Protein AF-A0A8T6W8K7-F1 (afdb_monomer_lite)

Foldseek 3Di:
DDDDPPDDDDDDDDDPVRVLVPVLVVLVVCVVVVAQDEDEDDPPCVVVNVVSNVVSVHPQVVCVVVRSYHYHD

Radius of gyration: 12.25 Å; chains: 1; bounding box: 28×27×29 Å

Secondary structure (DSSP, 8-state):
----TT-------SSHHHHHHHHHHHHHHHHHHT--EEEE--TT-HHHHHHHHHHTT--HHHHHHTTSEEEE-

pLDDT: mean 92.73, std 4.94, range [68.19, 98.12]

Structure (mmCIF, N/CA/C/O backbone):
data_AF-A0A8T6W8K7-F1
#
_entry.id   AF-A0A8T6W8K7-F1
#
loop_
_atom_site.group_PDB
_atom_site.id
_atom_site.type_symbol
_atom_site.label_atom_id
_atom_site.label_alt_id
_atom_site.label_comp_id
_atom_site.label_asym_id
_atom_site.label_entity_id
_atom_site.label_seq_id
_atom_site.pdbx_PDB_ins_code
_atom_site.Cartn_x
_atom_site.Cartn_y
_atom_site.Cartn_z
_ato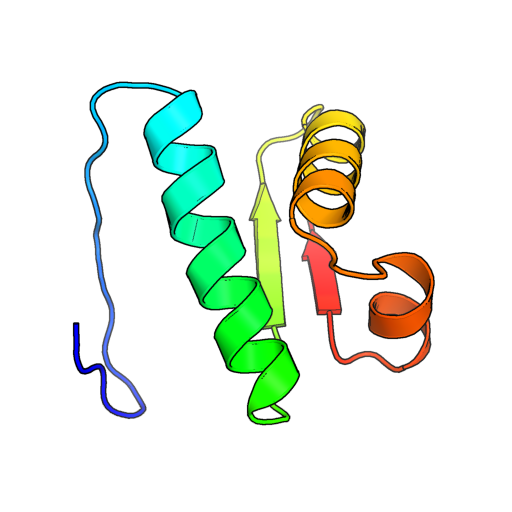m_site.occupancy
_atom_site.B_iso_or_equiv
_atom_site.auth_seq_id
_atom_site.auth_comp_id
_atom_site.auth_asym_id
_atom_site.auth_atom_id
_atom_site.pdbx_PDB_model_num
ATOM 1 N N . LEU A 1 1 ? -6.412 -3.214 -15.942 1.00 68.19 1 LEU A N 1
ATOM 2 C CA . LEU A 1 1 ? -6.275 -4.626 -15.537 1.00 68.19 1 LEU A CA 1
ATOM 3 C C . LEU A 1 1 ? -7.539 -5.004 -14.796 1.00 68.19 1 LEU A C 1
ATOM 5 O O . LEU A 1 1 ? -7.926 -4.267 -13.897 1.00 68.19 1 LEU A O 1
ATOM 9 N N . HIS A 1 2 ? -8.209 -6.058 -15.240 1.00 72.56 2 HIS A N 1
ATOM 10 C CA . HIS A 1 2 ? -9.316 -6.658 -14.509 1.00 72.56 2 HIS A CA 1
ATOM 11 C C . HIS A 1 2 ? -8.724 -7.890 -13.829 1.00 72.56 2 HIS A C 1
ATOM 13 O O . HIS A 1 2 ? -8.155 -8.720 -14.530 1.00 72.56 2 HIS A O 1
ATOM 19 N N . LEU A 1 3 ? -8.743 -7.914 -12.499 1.00 81.56 3 LEU A N 1
ATOM 20 C CA . LEU A 1 3 ? -8.312 -9.052 -11.695 1.00 81.56 3 LEU A CA 1
ATOM 21 C C . LEU A 1 3 ? -9.552 -9.593 -10.995 1.00 81.56 3 LEU A C 1
ATOM 23 O O . LEU A 1 3 ? -10.317 -8.801 -10.435 1.00 81.56 3 LEU A O 1
ATOM 27 N N . THR A 1 4 ? -9.755 -10.900 -11.036 1.00 86.50 4 THR A N 1
ATOM 28 C CA . THR A 1 4 ? -10.789 -11.573 -10.251 1.00 86.50 4 THR A CA 1
ATOM 29 C C . THR A 1 4 ? -10.224 -12.070 -8.926 1.00 86.50 4 THR A C 1
ATOM 31 O O . THR A 1 4 ? -9.011 -12.134 -8.718 1.00 86.50 4 THR A O 1
ATOM 34 N N . GLU A 1 5 ? -11.113 -12.407 -7.996 1.00 87.31 5 GLU A N 1
ATOM 35 C CA . GLU A 1 5 ? -10.719 -12.959 -6.703 1.00 87.31 5 GLU A CA 1
ATOM 36 C C . GLU A 1 5 ? -9.860 -14.224 -6.885 1.00 87.31 5 GLU A C 1
ATOM 38 O O . GLU A 1 5 ? -10.174 -15.089 -7.701 1.00 87.31 5 GLU A O 1
ATOM 43 N N . GLY A 1 6 ? -8.747 -14.302 -6.151 1.00 91.62 6 GLY A N 1
ATOM 44 C CA . GLY A 1 6 ? -7.783 -15.404 -6.236 1.00 91.62 6 GLY A CA 1
ATOM 45 C C . GLY A 1 6 ? -6.698 -15.260 -7.311 1.00 91.62 6 GLY A C 1
ATOM 46 O O . GLY A 1 6 ? -5.779 -16.076 -7.343 1.00 91.62 6 GLY A O 1
ATOM 47 N N . GLU A 1 7 ? -6.745 -14.237 -8.168 1.00 92.44 7 GLU A N 1
ATOM 48 C CA . GLU A 1 7 ? -5.699 -14.019 -9.173 1.00 92.44 7 GLU A CA 1
ATOM 49 C C . GLU A 1 7 ? -4.456 -13.320 -8.607 1.00 92.44 7 GLU A C 1
ATOM 51 O O . GLU A 1 7 ? -4.520 -12.464 -7.721 1.00 92.44 7 GLU A O 1
ATOM 56 N N . HIS A 1 8 ? -3.301 -13.649 -9.189 1.00 91.38 8 HIS A N 1
ATOM 57 C CA . HIS A 1 8 ? -2.018 -13.041 -8.859 1.00 91.38 8 HIS A CA 1
ATOM 58 C C . HIS A 1 8 ? -1.476 -12.252 -10.048 1.00 91.38 8 HIS A C 1
ATOM 60 O O . HIS A 1 8 ? -1.466 -12.730 -11.181 1.00 91.38 8 HIS A O 1
ATOM 66 N N . LEU A 1 9 ? -0.957 -11.057 -9.772 1.00 90.25 9 LEU A N 1
ATOM 67 C CA . LEU A 1 9 ? -0.318 -10.209 -10.769 1.00 90.25 9 LEU A CA 1
ATOM 68 C C . LEU A 1 9 ? 1.149 -9.977 -10.405 1.00 90.25 9 LEU A C 1
ATOM 70 O O . LEU A 1 9 ? 1.456 -9.474 -9.325 1.00 90.25 9 LEU A O 1
ATOM 74 N N . VAL A 1 10 ? 2.048 -10.271 -11.344 1.00 92.50 10 VAL A N 1
ATOM 75 C CA . VAL A 1 10 ? 3.461 -9.885 -11.266 1.00 92.50 10 VAL A CA 1
ATOM 76 C C . VAL A 1 10 ? 3.687 -8.729 -12.230 1.00 92.50 10 VAL A C 1
ATOM 78 O O . VAL A 1 10 ? 3.485 -8.875 -13.434 1.00 92.50 10 VAL A O 1
ATOM 81 N N . VAL A 1 11 ? 4.092 -7.569 -11.707 1.00 90.00 11 VAL A N 1
ATOM 82 C CA . VAL A 1 11 ? 4.352 -6.378 -12.527 1.00 90.00 11 VAL A CA 1
ATOM 83 C C . VAL A 1 11 ? 5.812 -5.977 -12.436 1.00 90.00 11 VAL A C 1
ATOM 85 O O . VAL A 1 11 ? 6.330 -5.707 -11.353 1.00 90.00 11 VAL A O 1
ATOM 88 N N . PHE A 1 12 ? 6.450 -5.879 -13.597 1.00 92.38 12 PHE A N 1
ATOM 89 C CA . PHE A 1 12 ? 7.780 -5.306 -13.745 1.00 92.38 12 PHE A CA 1
ATOM 90 C C . PHE A 1 12 ? 7.667 -3.804 -14.009 1.00 92.38 12 PHE A C 1
ATOM 92 O O . PHE A 1 12 ? 6.751 -3.345 -14.690 1.00 92.38 12 PHE A O 1
ATOM 99 N N . TYR A 1 13 ? 8.596 -3.033 -13.458 1.00 89.81 13 TYR A N 1
ATOM 100 C CA . TYR A 1 13 ? 8.626 -1.580 -13.582 1.00 89.81 13 TYR A CA 1
ATOM 101 C C . TYR A 1 13 ? 10.037 -1.112 -13.936 1.00 89.81 13 TYR A C 1
ATOM 103 O O . TYR A 1 13 ? 11.025 -1.699 -13.498 1.00 89.81 13 TYR A O 1
ATOM 111 N N . SER A 1 14 ? 10.128 -0.031 -14.708 1.00 91.44 14 SER A N 1
ATOM 112 C CA . SER A 1 14 ? 11.407 0.513 -15.185 1.00 91.44 14 SER A CA 1
ATOM 113 C C . SER A 1 14 ? 11.980 1.588 -14.262 1.00 91.44 14 SER A C 1
ATOM 115 O O . SER A 1 14 ? 13.157 1.924 -14.357 1.00 91.44 14 SER A O 1
ATOM 117 N N . SER A 1 15 ? 11.172 2.129 -13.345 1.00 93.12 15 SER A N 1
ATOM 118 C CA . SER A 1 15 ? 11.611 3.141 -12.388 1.00 93.12 15 SER A CA 1
ATOM 119 C C . SER A 1 15 ? 10.919 3.005 -11.031 1.00 93.12 15 SER A C 1
ATOM 121 O O . SER A 1 15 ? 9.827 2.446 -10.901 1.00 93.12 15 SER A O 1
ATOM 123 N N . LYS A 1 16 ? 11.534 3.585 -9.992 1.00 88.19 16 LYS A N 1
ATOM 124 C CA . LYS A 1 16 ? 10.898 3.703 -8.670 1.00 88.19 16 LYS A CA 1
ATOM 125 C C . LYS A 1 16 ? 9.591 4.501 -8.750 1.00 88.19 16 LYS A C 1
ATOM 127 O O . LYS A 1 16 ? 8.647 4.170 -8.048 1.00 88.19 16 LYS A O 1
ATOM 132 N N . VAL A 1 17 ? 9.522 5.526 -9.603 1.00 88.31 17 VAL A N 1
ATOM 133 C CA . VAL A 1 17 ? 8.315 6.354 -9.783 1.00 88.31 17 VAL A CA 1
ATOM 134 C C . VAL A 1 17 ? 7.152 5.515 -10.312 1.00 88.31 17 VAL A C 1
ATOM 136 O O . VAL A 1 17 ? 6.048 5.607 -9.774 1.00 88.31 17 VAL A O 1
ATOM 139 N N . ASP A 1 18 ? 7.412 4.641 -11.285 1.00 90.31 18 ASP A N 1
ATOM 140 C CA . ASP A 1 18 ? 6.395 3.739 -11.834 1.00 90.31 18 ASP A CA 1
ATOM 141 C C . ASP A 1 18 ? 5.894 2.755 -10.779 1.00 90.31 18 ASP A C 1
ATOM 143 O O . ASP A 1 18 ? 4.683 2.573 -10.641 1.00 90.31 18 ASP A O 1
ATOM 147 N N . LYS A 1 19 ? 6.808 2.200 -9.966 1.00 90.56 19 LYS A N 1
ATOM 148 C CA . LYS A 1 19 ? 6.445 1.380 -8.801 1.00 90.56 19 LYS A CA 1
ATOM 149 C C . LYS A 1 19 ? 5.467 2.134 -7.892 1.00 90.56 19 LYS A C 1
ATOM 151 O O . LYS A 1 19 ? 4.384 1.618 -7.624 1.00 90.56 19 LYS A O 1
ATOM 156 N N . TRP A 1 20 ? 5.818 3.350 -7.449 1.00 89.81 20 TRP A N 1
ATOM 157 C CA . TRP A 1 20 ? 4.989 4.154 -6.532 1.00 89.81 20 TRP A CA 1
ATOM 158 C C . TRP A 1 20 ? 3.604 4.454 -7.113 1.00 89.81 20 TRP A C 1
ATOM 160 O O . TRP A 1 20 ? 2.594 4.309 -6.419 1.00 89.81 20 TRP A O 1
ATOM 170 N N . ARG A 1 21 ? 3.537 4.825 -8.395 1.00 88.56 21 ARG A N 1
ATOM 171 C CA . ARG A 1 21 ? 2.275 5.117 -9.084 1.00 88.56 21 ARG A CA 1
ATOM 172 C C . ARG A 1 21 ? 1.382 3.882 -9.186 1.00 88.56 21 ARG A C 1
ATOM 174 O O . ARG A 1 21 ? 0.170 3.997 -9.012 1.00 88.56 21 ARG A O 1
ATOM 181 N N . LEU A 1 22 ? 1.968 2.722 -9.474 1.00 89.69 22 LEU A N 1
ATOM 182 C CA . LEU A 1 22 ? 1.229 1.485 -9.676 1.00 89.69 22 LEU A CA 1
ATOM 183 C C . LEU A 1 22 ? 0.595 0.986 -8.377 1.00 89.69 22 LEU A C 1
ATOM 185 O O . LEU A 1 22 ? -0.628 0.876 -8.302 1.00 89.69 22 LEU A O 1
ATOM 189 N N . PHE A 1 23 ? 1.390 0.691 -7.344 1.00 89.19 23 PHE A N 1
ATOM 190 C CA . PHE A 1 23 ? 0.821 0.050 -6.156 1.00 89.19 23 PHE A CA 1
ATOM 191 C C . PHE A 1 23 ? -0.105 1.001 -5.390 1.00 89.19 23 PHE A C 1
ATOM 193 O O . PHE A 1 23 ? -1.109 0.553 -4.846 1.00 89.19 23 PHE A O 1
ATOM 200 N N . SER A 1 24 ? 0.180 2.311 -5.364 1.00 91.69 24 SER A N 1
ATOM 201 C CA . SER A 1 24 ? -0.685 3.273 -4.669 1.00 91.69 24 SER A CA 1
ATOM 202 C C . SER A 1 24 ? -2.079 3.323 -5.294 1.00 91.69 24 SER A C 1
ATOM 204 O O . SER A 1 24 ? -3.068 3.454 -4.571 1.00 91.69 24 SER A O 1
ATOM 206 N N . ALA A 1 25 ? -2.183 3.148 -6.617 1.00 91.31 25 ALA A N 1
ATOM 207 C CA . ALA A 1 25 ? -3.462 3.029 -7.302 1.00 91.31 25 ALA A CA 1
ATOM 208 C C . ALA A 1 25 ? -4.230 1.774 -6.860 1.00 91.31 25 ALA A C 1
ATOM 210 O O . ALA A 1 25 ? -5.414 1.895 -6.542 1.00 91.31 25 ALA A O 1
ATOM 211 N N . TYR A 1 26 ? -3.562 0.617 -6.764 1.00 92.06 26 TYR A N 1
ATOM 212 C CA . TYR A 1 26 ? -4.177 -0.633 -6.297 1.00 92.06 26 TYR A CA 1
ATOM 213 C C . TYR A 1 26 ? -4.606 -0.565 -4.831 1.00 92.06 26 TYR A C 1
ATOM 215 O O . TYR A 1 26 ? -5.752 -0.882 -4.521 1.00 92.06 26 TYR A O 1
ATOM 223 N N . ILE A 1 27 ? -3.742 -0.070 -3.938 1.00 94.94 27 ILE A N 1
ATOM 224 C CA . ILE A 1 27 ? -4.087 0.126 -2.523 1.00 94.94 27 ILE A CA 1
ATOM 225 C C . ILE A 1 27 ? -5.298 1.051 -2.412 1.00 94.94 27 ILE A C 1
ATOM 227 O O . ILE A 1 27 ? -6.272 0.730 -1.738 1.00 94.94 27 ILE A O 1
ATOM 231 N N . ARG A 1 28 ? -5.278 2.194 -3.108 1.00 94.38 28 ARG A N 1
ATOM 232 C CA . ARG A 1 28 ? -6.393 3.144 -3.075 1.00 94.38 28 ARG A CA 1
ATOM 233 C C . ARG A 1 28 ? -7.686 2.525 -3.593 1.00 94.38 28 ARG A C 1
ATOM 235 O O . ARG A 1 28 ? -8.746 2.840 -3.063 1.00 94.38 28 ARG A O 1
ATOM 242 N N . GLN A 1 29 ? -7.615 1.704 -4.638 1.00 92.31 29 GLN A N 1
ATOM 243 C CA . GLN A 1 29 ? -8.780 1.029 -5.197 1.00 92.31 29 GLN A CA 1
ATOM 244 C C . GLN A 1 29 ? -9.358 0.012 -4.210 1.00 92.31 29 GLN A C 1
ATOM 246 O O . GLN A 1 29 ? -10.544 0.115 -3.911 1.00 92.31 29 GLN A O 1
ATOM 251 N N . GLY A 1 30 ? -8.536 -0.868 -3.627 1.00 92.94 30 GLY A N 1
ATOM 252 C CA . GLY A 1 30 ? -9.001 -1.828 -2.618 1.00 92.94 30 GLY A CA 1
ATOM 253 C C . GLY A 1 30 ? -9.643 -1.133 -1.413 1.00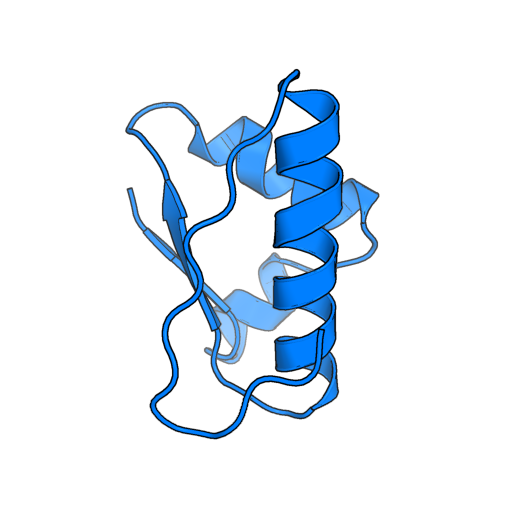 92.94 30 GLY A C 1
ATOM 254 O O . GLY A 1 30 ? -10.787 -1.400 -1.054 1.00 92.94 30 GLY A O 1
ATOM 255 N N . LEU A 1 31 ? -8.985 -0.098 -0.876 1.00 95.50 31 LEU A N 1
ATOM 256 C CA . LEU A 1 31 ? -9.526 0.692 0.239 1.00 95.50 31 LEU A CA 1
ATOM 257 C C . LEU A 1 31 ? -10.832 1.440 -0.092 1.00 95.50 31 LEU A C 1
ATOM 259 O O . LEU A 1 31 ? -11.581 1.794 0.827 1.00 95.50 31 LEU A O 1
ATOM 263 N N . ARG A 1 32 ? -11.085 1.755 -1.370 1.00 93.44 32 ARG A N 1
ATOM 264 C CA . ARG A 1 32 ? -12.348 2.355 -1.839 1.00 93.44 32 ARG A CA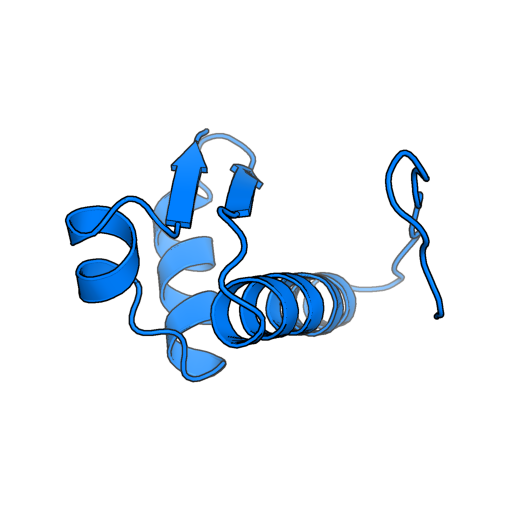 1
ATOM 265 C C . ARG A 1 32 ? -13.449 1.316 -2.010 1.00 93.44 32 ARG A C 1
ATOM 267 O O . ARG A 1 32 ? -14.604 1.661 -1.789 1.00 93.44 32 ARG A O 1
ATOM 274 N N . ASN A 1 33 ? -13.088 0.094 -2.384 1.00 92.88 33 ASN A N 1
ATOM 275 C CA . ASN A 1 33 ? -14.015 -1.023 -2.536 1.00 92.88 33 ASN A CA 1
ATOM 276 C C . ASN A 1 33 ? -14.434 -1.630 -1.189 1.00 92.88 33 ASN A C 1
ATOM 278 O O . ASN A 1 33 ? -15.416 -2.359 -1.132 1.00 92.88 33 ASN A O 1
ATOM 282 N N . GLY A 1 34 ? -13.737 -1.278 -0.103 1.00 94.06 34 GLY A N 1
ATOM 283 C CA . GLY A 1 34 ? -13.995 -1.808 1.237 1.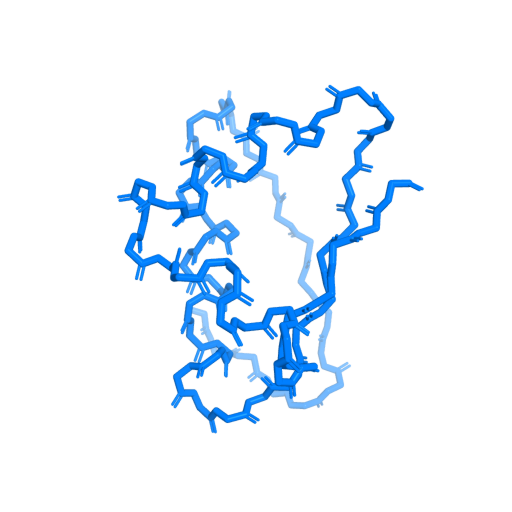00 94.06 34 GLY A CA 1
ATOM 284 C C . GLY A 1 34 ? -13.096 -2.986 1.607 1.00 94.06 34 GLY A C 1
ATOM 285 O O . GLY A 1 34 ? -13.257 -3.549 2.688 1.00 94.06 34 GLY A O 1
ATOM 286 N N . ASP A 1 35 ? -12.125 -3.318 0.756 1.00 94.50 35 ASP A N 1
ATOM 287 C CA . ASP A 1 35 ? -11.189 -4.410 0.989 1.00 94.50 35 ASP A CA 1
ATOM 288 C C . ASP A 1 35 ? -10.220 -4.073 2.128 1.00 94.50 35 ASP A C 1
ATOM 290 O O . ASP A 1 35 ? -9.834 -2.915 2.345 1.00 94.50 35 ASP A O 1
ATOM 294 N N . ARG A 1 36 ? -9.756 -5.117 2.822 1.00 96.88 36 ARG A N 1
ATOM 295 C CA . ARG A 1 36 ? -8.568 -5.026 3.673 1.00 96.88 36 ARG A CA 1
ATOM 296 C C . ARG A 1 36 ? -7.327 -5.170 2.799 1.00 96.88 36 ARG A C 1
ATOM 298 O O . ARG A 1 36 ? -7.175 -6.149 2.076 1.00 96.88 36 ARG A O 1
ATOM 305 N N . VAL A 1 37 ? -6.412 -4.217 2.917 1.00 97.12 37 VAL A N 1
ATOM 306 C CA . VAL A 1 37 ? -5.172 -4.176 2.146 1.00 97.12 37 VAL A CA 1
ATOM 307 C C . VAL A 1 37 ? -3.981 -4.409 3.065 1.00 97.12 37 VAL A C 1
ATOM 309 O O . VAL A 1 37 ? -3.798 -3.695 4.050 1.00 97.12 37 VAL A O 1
ATOM 312 N N . VAL A 1 38 ? -3.140 -5.378 2.711 1.00 97.38 38 VAL A N 1
ATOM 313 C CA . VAL A 1 38 ? -1.832 -5.593 3.337 1.00 97.38 38 VAL A CA 1
ATOM 314 C C . VAL A 1 38 ? -0.763 -5.171 2.339 1.00 97.38 38 VAL A C 1
ATOM 316 O O . VAL A 1 38 ? -0.736 -5.669 1.215 1.00 97.38 38 VAL A O 1
ATOM 319 N N . TYR A 1 39 ? 0.109 -4.247 2.733 1.00 96.38 39 TYR A N 1
ATOM 320 C CA . TYR A 1 39 ? 1.237 -3.823 1.914 1.00 96.38 39 TYR A CA 1
ATOM 321 C C . TYR A 1 39 ? 2.551 -4.137 2.624 1.00 96.38 39 TYR A C 1
ATOM 323 O O . TYR A 1 39 ? 2.883 -3.523 3.641 1.00 96.38 39 TYR A O 1
ATOM 331 N N . ALA A 1 40 ? 3.280 -5.101 2.059 1.00 95.69 40 ALA A N 1
ATOM 332 C CA . ALA A 1 40 ? 4.609 -5.493 2.502 1.00 95.69 40 ALA A CA 1
ATOM 333 C C . ALA A 1 40 ? 5.691 -4.691 1.763 1.00 95.69 40 ALA A C 1
ATOM 335 O O . ALA A 1 40 ? 5.614 -4.511 0.544 1.00 95.69 40 ALA A O 1
ATOM 336 N N . TYR A 1 41 ? 6.703 -4.211 2.482 1.00 93.81 41 TYR A N 1
ATOM 337 C CA . TYR A 1 41 ? 7.809 -3.431 1.920 1.00 93.81 41 TYR A CA 1
ATOM 338 C C . TYR A 1 41 ? 9.149 -3.785 2.576 1.00 93.81 41 TYR A C 1
ATOM 340 O O . TYR A 1 41 ? 9.159 -4.292 3.684 1.00 93.81 41 TYR A O 1
ATOM 348 N N . PRO A 1 42 ? 10.298 -3.519 1.930 1.00 92.56 42 PRO A N 1
ATOM 349 C CA . PRO A 1 42 ? 11.599 -3.802 2.532 1.00 92.56 42 PRO A CA 1
ATOM 350 C C . PRO A 1 42 ? 11.840 -3.041 3.844 1.00 92.56 42 PRO A C 1
ATOM 352 O O . PRO A 1 42 ? 11.420 -1.892 3.999 1.00 92.56 42 PRO A O 1
ATOM 355 N N . ASN A 1 43 ? 12.611 -3.638 4.752 1.00 93.06 43 ASN A N 1
AT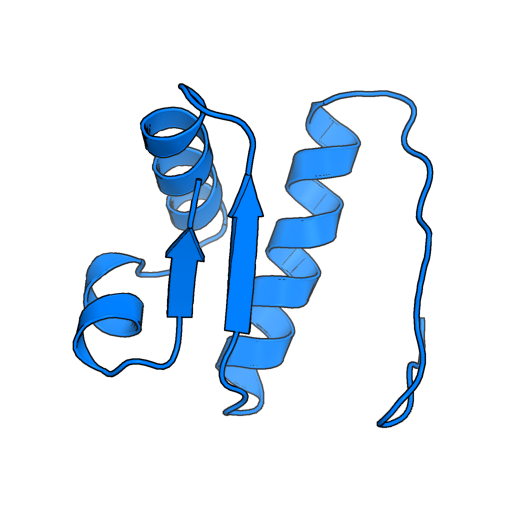OM 356 C CA . ASN A 1 43 ? 13.103 -2.952 5.948 1.00 93.06 43 ASN A CA 1
ATOM 357 C C . ASN A 1 43 ? 13.760 -1.605 5.593 1.00 93.06 43 ASN A C 1
ATOM 359 O O . ASN A 1 43 ? 14.567 -1.520 4.670 1.00 93.06 43 ASN A O 1
ATOM 363 N N . GLY A 1 44 ? 13.408 -0.554 6.339 1.00 89.88 44 GLY A N 1
ATOM 364 C CA . GLY A 1 44 ? 13.887 0.815 6.108 1.00 89.88 44 GLY A CA 1
ATOM 365 C C . GLY A 1 44 ? 13.002 1.677 5.196 1.00 89.88 44 GLY A C 1
ATOM 366 O O . GLY A 1 44 ? 13.121 2.898 5.236 1.00 89.88 44 GLY A O 1
ATOM 367 N N . A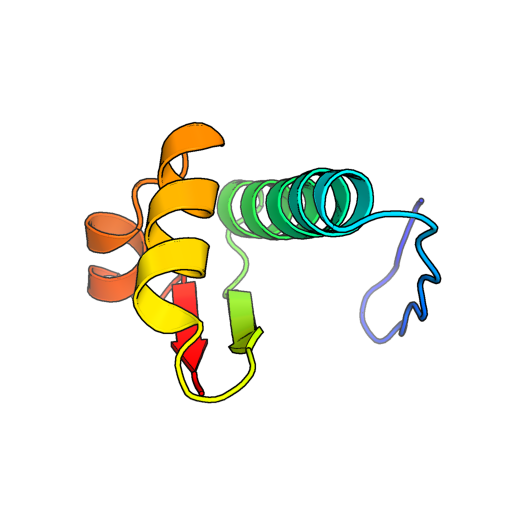SP A 1 45 ? 12.048 1.098 4.455 1.00 92.75 45 ASP A N 1
ATOM 368 C CA . ASP A 1 45 ? 11.184 1.866 3.538 1.00 92.75 45 ASP A CA 1
ATOM 369 C C . ASP A 1 45 ? 9.931 2.469 4.213 1.00 92.75 45 ASP A C 1
ATOM 371 O O . ASP A 1 45 ? 9.166 3.177 3.556 1.00 92.75 45 ASP A O 1
ATOM 375 N N . SER A 1 46 ? 9.709 2.233 5.514 1.00 93.88 46 SER A N 1
ATOM 376 C CA . SER A 1 46 ? 8.477 2.622 6.234 1.00 93.88 46 SER A CA 1
ATOM 377 C C . SER A 1 46 ? 8.096 4.094 6.035 1.00 93.88 46 SER A C 1
ATOM 379 O O . SER A 1 46 ? 6.972 4.409 5.633 1.00 93.88 46 SER A O 1
ATOM 381 N N . GLU A 1 47 ? 9.041 5.011 6.249 1.00 95.06 47 GLU A N 1
ATOM 382 C CA . GLU A 1 47 ? 8.790 6.449 6.113 1.00 95.06 47 GLU A CA 1
ATOM 383 C C . GLU A 1 47 ? 8.451 6.840 4.671 1.00 95.06 47 GLU A C 1
ATOM 385 O O . GLU A 1 47 ? 7.505 7.595 4.425 1.00 95.06 47 GLU A O 1
ATOM 390 N N . VAL A 1 48 ? 9.184 6.285 3.700 1.00 93.44 48 VAL A N 1
ATOM 391 C CA . VAL A 1 48 ? 8.976 6.551 2.271 1.00 93.44 48 VAL A CA 1
ATOM 392 C C . VAL A 1 48 ? 7.617 6.025 1.823 1.00 93.44 48 VAL A C 1
ATOM 394 O O . VAL A 1 48 ? 6.885 6.738 1.136 1.00 93.44 48 VAL A O 1
ATOM 397 N N . VAL A 1 49 ? 7.246 4.813 2.238 1.00 94.69 49 VAL A N 1
ATOM 398 C CA . VAL A 1 49 ? 5.944 4.208 1.938 1.00 94.69 49 VAL A CA 1
ATOM 399 C C . VAL A 1 49 ? 4.822 5.081 2.483 1.00 94.69 49 VAL A C 1
ATOM 401 O O . VAL A 1 49 ? 3.938 5.482 1.724 1.00 94.69 49 VAL A O 1
ATOM 404 N N . ARG A 1 50 ? 4.887 5.457 3.764 1.00 95.50 50 ARG A N 1
ATOM 405 C CA . ARG A 1 50 ? 3.878 6.319 4.398 1.00 95.50 50 ARG A CA 1
ATOM 406 C C . ARG A 1 50 ? 3.755 7.664 3.688 1.00 95.50 50 ARG A C 1
ATOM 408 O O . ARG A 1 50 ? 2.641 8.093 3.387 1.00 95.50 50 ARG A O 1
ATOM 415 N N . LYS A 1 51 ? 4.880 8.307 3.360 1.00 95.25 51 LYS A N 1
ATOM 416 C CA . LYS A 1 51 ? 4.895 9.572 2.614 1.00 95.25 51 LYS A CA 1
ATOM 417 C C . LYS A 1 51 ? 4.207 9.432 1.254 1.00 95.25 51 LYS A C 1
ATOM 419 O O . LYS A 1 51 ? 3.333 10.231 0.929 1.00 95.25 51 LYS A O 1
ATOM 424 N N . ARG A 1 52 ? 4.547 8.396 0.483 1.00 94.25 52 ARG A N 1
ATOM 425 C CA . ARG A 1 52 ? 3.976 8.158 -0.853 1.00 94.25 52 ARG A CA 1
ATOM 426 C C . ARG A 1 52 ? 2.478 7.881 -0.799 1.00 94.25 52 ARG A C 1
ATOM 428 O O . ARG A 1 52 ? 1.729 8.420 -1.607 1.00 94.25 52 ARG A O 1
ATOM 435 N N . LEU A 1 53 ? 2.014 7.098 0.171 1.00 95.19 53 LEU A N 1
ATOM 436 C CA . LEU A 1 53 ? 0.581 6.853 0.357 1.00 95.19 53 LEU A CA 1
ATOM 437 C C . LEU A 1 53 ? -0.191 8.153 0.630 1.00 95.19 53 LEU A C 1
ATOM 439 O O . LEU A 1 53 ? -1.228 8.390 0.004 1.00 95.19 53 LEU A O 1
ATOM 443 N N . LYS A 1 54 ? 0.351 9.035 1.480 1.00 95.38 54 LYS A N 1
ATOM 444 C CA . LYS A 1 54 ? -0.235 10.358 1.747 1.00 95.38 54 LYS A CA 1
ATOM 445 C C . LYS A 1 54 ? -0.268 11.242 0.498 1.00 95.38 54 LYS A C 1
ATOM 447 O O . LYS A 1 54 ? -1.306 11.833 0.207 1.00 95.38 54 LYS A O 1
ATOM 452 N N . GLU A 1 55 ? 0.812 11.275 -0.286 1.00 94.25 55 GLU A N 1
ATOM 453 C CA . GLU A 1 55 ? 0.861 11.987 -1.579 1.00 94.25 55 GLU A CA 1
ATOM 454 C C . GLU A 1 55 ? -0.226 11.490 -2.554 1.00 94.25 55 GLU A C 1
ATOM 456 O O . GLU A 1 55 ? -0.805 12.272 -3.311 1.00 94.25 55 GLU A O 1
ATOM 461 N N . HIS A 1 56 ? -0.586 10.206 -2.478 1.00 90.62 56 HIS A N 1
ATOM 462 C CA . HIS A 1 56 ? -1.669 9.599 -3.255 1.00 90.62 56 HIS A CA 1
ATOM 463 C C . HIS A 1 56 ? -3.060 9.682 -2.594 1.00 90.62 56 HIS A C 1
ATOM 465 O O . HIS A 1 56 ? -3.999 9.007 -3.034 1.00 90.62 56 HIS A O 1
ATOM 471 N N . ARG A 1 57 ? -3.226 10.579 -1.609 1.00 92.94 57 ARG A N 1
ATOM 472 C CA . ARG A 1 57 ? -4.481 10.872 -0.890 1.00 92.94 57 ARG A CA 1
ATOM 473 C C . ARG A 1 57 ? -5.038 9.684 -0.102 1.00 92.94 57 ARG A C 1
ATOM 475 O O . ARG A 1 57 ? -6.254 9.538 0.026 1.00 92.94 57 ARG A O 1
ATOM 482 N N . ILE A 1 58 ? -4.162 8.827 0.413 1.00 95.12 58 ILE A N 1
ATOM 483 C CA . ILE A 1 58 ? -4.530 7.779 1.366 1.00 95.12 58 ILE A CA 1
ATOM 484 C C . ILE A 1 58 ? -4.226 8.297 2.773 1.00 95.12 58 ILE A C 1
ATOM 486 O O . ILE A 1 58 ? -3.082 8.602 3.099 1.00 95.12 58 ILE A O 1
ATOM 490 N N . ASP A 1 59 ? -5.266 8.393 3.597 1.00 96.00 59 ASP A N 1
ATOM 491 C CA . ASP A 1 59 ? -5.163 8.689 5.029 1.00 96.00 59 ASP A CA 1
ATOM 492 C C . ASP A 1 59 ? -4.679 7.430 5.758 1.00 96.00 59 ASP A C 1
ATOM 494 O O . ASP A 1 59 ? -5.470 6.549 6.097 1.00 96.00 59 ASP A O 1
ATOM 498 N N . VAL A 1 60 ? -3.360 7.296 5.887 1.00 96.25 60 VAL A N 1
ATOM 499 C CA . VAL A 1 60 ? -2.719 6.082 6.409 1.00 96.25 60 VAL A CA 1
ATOM 500 C C . VAL A 1 60 ? -3.158 5.828 7.847 1.00 96.25 60 VAL A C 1
ATOM 502 O O . VAL A 1 60 ? -3.586 4.724 8.171 1.00 96.25 60 VAL A O 1
ATOM 505 N N . GLU A 1 61 ? -3.136 6.862 8.683 1.00 97.12 61 GLU A N 1
ATOM 506 C CA . GLU A 1 61 ? -3.451 6.785 10.105 1.00 97.12 61 GLU A CA 1
ATOM 507 C C . GLU A 1 61 ? -4.881 6.293 10.345 1.00 97.12 61 GLU A C 1
ATOM 509 O O . GLU A 1 61 ? -5.108 5.370 11.132 1.00 97.12 61 GLU A O 1
ATOM 514 N N . LYS A 1 62 ? -5.863 6.858 9.632 1.00 97.06 62 LYS A N 1
ATOM 515 C CA . LYS A 1 62 ? -7.258 6.415 9.738 1.00 97.06 62 LYS A CA 1
ATOM 516 C C . LYS A 1 62 ? -7.434 4.963 9.293 1.00 97.06 62 LYS A C 1
ATOM 518 O O . LYS A 1 62 ? -8.240 4.239 9.882 1.00 97.06 62 LYS A O 1
ATOM 523 N N . ARG A 1 63 ? -6.720 4.552 8.241 1.00 97.44 63 ARG A N 1
ATOM 524 C CA . ARG A 1 63 ? -6.855 3.226 7.618 1.00 97.44 63 ARG A CA 1
ATOM 525 C C . ARG A 1 63 ? -6.152 2.125 8.409 1.00 97.44 63 ARG A C 1
ATOM 527 O O . ARG A 1 63 ? -6.661 1.011 8.464 1.00 97.44 63 ARG A O 1
ATOM 534 N N . GLU A 1 64 ? -5.042 2.432 9.067 1.00 97.44 64 GLU A N 1
ATOM 535 C CA . GLU A 1 64 ? -4.429 1.522 10.038 1.00 97.44 64 GLU A CA 1
ATOM 536 C C . GLU A 1 64 ? -5.300 1.404 11.292 1.00 97.44 64 GLU A C 1
ATOM 538 O O . GLU A 1 64 ? -5.597 0.295 11.734 1.00 97.44 64 GLU A O 1
ATOM 543 N N . LYS A 1 65 ? -5.814 2.529 11.816 1.00 97.81 65 LYS A N 1
ATOM 544 C CA . LYS A 1 65 ? -6.666 2.536 13.017 1.00 97.81 65 LYS A CA 1
ATOM 545 C C . LYS A 1 65 ? -7.937 1.698 12.859 1.00 97.81 65 LYS A C 1
ATOM 547 O O . LYS A 1 65 ? -8.366 1.062 13.815 1.00 97.81 65 LYS A O 1
ATOM 552 N N . ASN A 1 66 ? -8.557 1.710 11.679 1.00 96.69 66 ASN A N 1
ATOM 553 C CA . ASN A 1 66 ? -9.745 0.896 11.404 1.00 96.69 66 ASN A CA 1
ATOM 554 C C . ASN A 1 66 ? -9.415 -0.497 10.830 1.00 96.69 66 ASN A C 1
ATOM 556 O O . ASN A 1 66 ? -10.327 -1.237 10.469 1.00 96.69 66 ASN A O 1
ATOM 560 N N . GLY A 1 67 ? -8.130 -0.847 10.723 1.00 97.44 67 GLY A N 1
ATOM 561 C CA . GLY A 1 67 ? -7.663 -2.145 10.248 1.00 97.44 67 GLY A CA 1
ATOM 562 C C . GLY A 1 67 ? -7.918 -2.430 8.766 1.00 97.44 67 GLY A C 1
ATOM 563 O O . GLY A 1 67 ? -7.831 -3.593 8.371 1.00 97.44 67 GLY A O 1
ATOM 564 N N . SER A 1 68 ? -8.254 -1.422 7.952 1.00 97.94 68 SER A N 1
ATOM 565 C CA . SER A 1 68 ? -8.410 -1.581 6.495 1.00 97.94 68 SER A CA 1
ATOM 566 C C . SER A 1 68 ? -7.079 -1.532 5.746 1.00 97.94 68 SER A C 1
ATOM 568 O O . SER A 1 68 ? -6.989 -2.070 4.648 1.00 97.94 68 SER A O 1
ATOM 570 N N . LEU A 1 69 ? -6.038 -0.940 6.335 1.00 98.12 69 LEU A N 1
ATOM 571 C CA . LEU A 1 69 ? -4.671 -0.958 5.820 1.00 98.12 69 LEU A CA 1
ATOM 572 C C . LEU A 1 69 ? -3.733 -1.545 6.874 1.00 98.12 69 LEU A C 1
ATOM 574 O O . LEU A 1 69 ? -3.756 -1.117 8.023 1.00 98.12 69 LEU A O 1
ATOM 578 N N . VAL A 1 70 ? -2.886 -2.487 6.469 1.00 98.06 70 VAL A N 1
ATOM 579 C CA . VAL A 1 70 ? -1.785 -3.012 7.281 1.00 98.06 70 VAL A CA 1
ATOM 580 C C . VAL A 1 70 ? -0.485 -2.804 6.516 1.00 98.06 70 VAL A C 1
ATOM 582 O O . VAL A 1 70 ? -0.356 -3.229 5.368 1.00 98.06 70 VAL A O 1
ATOM 585 N N . LEU A 1 71 ? 0.467 -2.137 7.159 1.00 96.75 71 LEU A N 1
ATOM 586 C CA . LEU A 1 71 ? 1.812 -1.892 6.654 1.00 96.75 71 LEU A CA 1
ATOM 587 C C . LEU A 1 71 ? 2.782 -2.822 7.389 1.00 96.75 71 LEU A C 1
ATOM 589 O O . LEU A 1 71 ? 2.837 -2.793 8.616 1.00 96.75 71 LEU A O 1
ATOM 593 N N . VAL A 1 72 ? 3.513 -3.659 6.650 1.00 96.69 72 VAL A N 1
ATOM 594 C CA . VAL A 1 72 ? 4.444 -4.644 7.223 1.00 96.69 72 VAL A CA 1
ATOM 595 C C . VAL A 1 72 ? 5.795 -4.589 6.515 1.00 96.69 72 VAL A C 1
ATOM 597 O O . VAL A 1 72 ? 5.850 -4.420 5.297 1.00 96.69 72 VAL A O 1
ATOM 600 N N . SER A 1 73 ? 6.874 -4.699 7.288 1.00 91.88 73 SER A N 1
ATOM 601 C CA . SER A 1 73 ? 8.256 -4.750 6.799 1.00 91.88 73 SER A CA 1
ATOM 602 C C . SER A 1 73 ? 8.874 -6.126 6.967 1.00 91.88 73 SER A C 1
ATOM 604 O O . SER A 1 73 ? 8.668 -6.676 8.074 1.00 91.88 73 SER A O 1
#

Sequence (73 aa):
LHLTEGEHLVVFYSSKVDKWRLFSAYIRQGLRNGDRVVYAYPNGDSEVVRKRLKEHRIDVEKREKNGSLVLVS